Protein AF-A0A937WNV7-F1 (afdb_monomer)

Structure (mmCIF, N/CA/C/O backbone):
data_AF-A0A937WNV7-F1
#
_entry.id   AF-A0A937WNV7-F1
#
loop_
_atom_site.group_PDB
_atom_site.id
_atom_site.type_symbol
_atom_site.label_atom_id
_atom_site.label_alt_id
_atom_site.label_comp_id
_atom_site.label_asym_id
_atom_site.label_entity_id
_atom_site.label_seq_id
_atom_site.pdbx_PDB_ins_code
_atom_site.Cartn_x
_atom_site.Cartn_y
_atom_site.Cartn_z
_atom_site.occupancy
_atom_site.B_iso_or_equiv
_atom_site.auth_seq_id
_atom_site.auth_comp_id
_atom_site.auth_asym_id
_atom_site.auth_atom_id
_atom_site.pdbx_PDB_model_num
ATOM 1 N N . MET A 1 1 ? 10.552 20.571 15.571 1.00 32.31 1 MET A N 1
ATOM 2 C CA . MET A 1 1 ? 11.485 19.549 15.049 1.00 32.31 1 MET A CA 1
ATOM 3 C C . MET A 1 1 ? 10.707 18.710 14.050 1.00 32.31 1 MET A C 1
ATOM 5 O O . MET A 1 1 ? 9.775 18.034 14.454 1.00 32.31 1 MET A O 1
ATOM 9 N N . MET A 1 2 ? 10.972 18.872 12.753 1.00 32.00 2 MET A N 1
ATOM 10 C CA . MET A 1 2 ? 10.271 18.139 11.692 1.00 32.00 2 MET A CA 1
ATOM 11 C C . MET A 1 2 ? 10.938 16.772 11.538 1.00 32.00 2 MET A C 1
ATOM 13 O O . MET A 1 2 ? 12.113 16.709 11.186 1.00 32.00 2 MET A O 1
ATOM 17 N N . SER A 1 3 ? 10.222 15.693 11.850 1.00 30.75 3 SER A N 1
ATOM 18 C CA . SER A 1 3 ? 10.694 14.341 11.553 1.00 30.75 3 SER A CA 1
ATOM 19 C C . SER A 1 3 ? 10.351 14.037 10.097 1.00 30.75 3 SER A C 1
ATOM 21 O O . SER A 1 3 ? 9.183 13.895 9.742 1.00 30.75 3 SER A O 1
ATOM 23 N N . SER A 1 4 ? 11.361 14.002 9.230 1.00 38.41 4 SER A N 1
ATOM 24 C CA . SER A 1 4 ? 11.219 13.493 7.871 1.00 38.41 4 SER A CA 1
ATOM 25 C C . SER A 1 4 ? 11.471 11.987 7.888 1.00 38.41 4 SER A C 1
ATOM 27 O O . SER A 1 4 ? 12.573 11.515 8.164 1.00 38.41 4 SER A O 1
ATOM 29 N N . CYS A 1 5 ? 10.442 11.197 7.588 1.00 41.72 5 CYS A N 1
ATOM 30 C CA . CYS A 1 5 ? 10.643 9.794 7.253 1.00 41.72 5 CYS A CA 1
ATOM 31 C C . CYS A 1 5 ? 11.109 9.747 5.793 1.00 41.72 5 CYS A C 1
ATOM 33 O O . CYS A 1 5 ? 10.311 9.939 4.877 1.00 41.72 5 CYS A O 1
ATOM 35 N N . SER A 1 6 ? 12.414 9.564 5.568 1.00 39.34 6 SER A N 1
ATOM 36 C CA . SER A 1 6 ? 12.955 9.361 4.220 1.00 39.34 6 SER A CA 1
ATOM 37 C C . SER A 1 6 ? 12.474 8.015 3.684 1.00 39.34 6 SER A C 1
ATOM 39 O O . SER A 1 6 ? 13.095 6.977 3.916 1.00 39.34 6 SER A O 1
ATOM 41 N N . LEU A 1 7 ? 11.362 8.023 2.952 1.00 45.56 7 LEU A N 1
ATOM 42 C CA . LEU A 1 7 ? 11.054 6.942 2.027 1.00 45.56 7 LEU A CA 1
ATOM 43 C C . LEU A 1 7 ? 12.146 6.999 0.951 1.00 45.56 7 LEU A C 1
ATOM 45 O O . LEU A 1 7 ? 12.235 7.971 0.209 1.00 45.56 7 LEU A O 1
ATOM 49 N N . ARG A 1 8 ? 13.025 5.990 0.890 1.00 41.34 8 ARG A N 1
ATOM 50 C CA . ARG A 1 8 ? 14.144 5.895 -0.077 1.00 41.34 8 ARG A CA 1
ATOM 51 C C . ARG A 1 8 ? 13.688 5.752 -1.546 1.00 41.34 8 ARG A C 1
ATOM 53 O O . ARG A 1 8 ? 14.469 5.344 -2.394 1.00 41.34 8 ARG A O 1
ATOM 60 N N . SER A 1 9 ? 12.425 6.041 -1.839 1.00 52.06 9 SER A N 1
ATOM 61 C CA . SER A 1 9 ? 11.740 5.751 -3.090 1.00 52.06 9 SER A CA 1
ATOM 62 C C . SER A 1 9 ? 10.812 6.902 -3.448 1.00 52.06 9 SER A C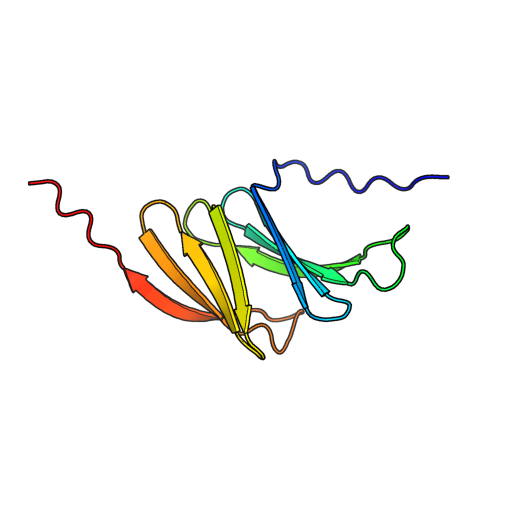 1
ATOM 64 O O . SER A 1 9 ? 10.145 7.447 -2.567 1.00 52.06 9 SER A O 1
ATOM 66 N N . ALA A 1 10 ? 10.713 7.213 -4.742 1.00 61.09 10 ALA A N 1
ATOM 67 C CA . ALA A 1 10 ? 9.647 8.061 -5.252 1.00 61.09 10 ALA A CA 1
ATOM 68 C C . ALA A 1 10 ? 8.296 7.435 -4.867 1.00 61.09 10 ALA A C 1
ATOM 70 O O . ALA A 1 10 ? 8.073 6.240 -5.075 1.00 61.09 10 ALA A O 1
ATOM 71 N N . VAL A 1 11 ? 7.433 8.226 -4.234 1.00 64.69 11 VAL A N 1
ATOM 72 C CA . VAL A 1 11 ? 6.028 7.871 -4.043 1.00 64.69 11 VAL A CA 1
ATOM 73 C C . VAL A 1 11 ? 5.325 8.258 -5.336 1.00 64.69 11 VAL A C 1
ATOM 75 O O . VAL A 1 11 ? 5.313 9.437 -5.684 1.00 64.69 11 VAL A O 1
ATOM 78 N N . TYR A 1 12 ? 4.767 7.279 -6.044 1.00 68.19 12 TYR A N 1
ATOM 79 C CA . TYR A 1 12 ? 4.072 7.517 -7.312 1.00 68.19 12 TYR A CA 1
ATOM 80 C C . TYR A 1 12 ? 2.657 8.041 -7.085 1.00 68.19 12 TYR A C 1
ATOM 82 O O . TYR A 1 12 ? 2.198 8.946 -7.777 1.00 68.19 12 TYR A O 1
ATOM 90 N N . PHE A 1 13 ? 1.982 7.500 -6.072 1.00 75.69 13 PHE A N 1
ATOM 91 C CA . PHE A 1 13 ? 0.597 7.834 -5.780 1.00 75.69 13 PHE A CA 1
ATOM 92 C C . PHE A 1 13 ? 0.295 7.731 -4.288 1.00 75.69 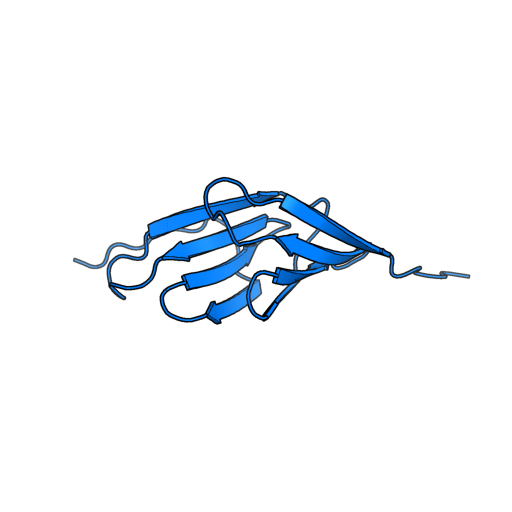13 PHE A C 1
ATOM 94 O O . PHE A 1 13 ? 0.871 6.896 -3.583 1.00 75.69 13 PHE A O 1
ATOM 101 N N . VAL A 1 14 ? -0.638 8.566 -3.822 1.00 84.19 14 VAL A N 1
ATOM 102 C CA . VAL A 1 14 ? -1.173 8.532 -2.459 1.00 84.19 14 VAL A CA 1
ATOM 103 C C . VAL A 1 14 ? -2.698 8.496 -2.481 1.00 84.19 14 VAL A C 1
ATOM 105 O O . VAL A 1 14 ? -3.343 9.305 -3.143 1.00 84.19 14 VAL A O 1
ATOM 108 N N . ASN A 1 15 ? -3.282 7.575 -1.718 1.00 89.19 15 ASN A N 1
ATOM 109 C CA . ASN A 1 15 ? -4.717 7.535 -1.446 1.00 89.19 15 ASN A CA 1
ATOM 110 C C . ASN A 1 15 ? -4.965 7.618 0.065 1.00 89.19 15 ASN A C 1
ATOM 112 O O . ASN A 1 15 ? -4.152 7.139 0.855 1.00 89.19 15 ASN A O 1
ATOM 116 N N . ARG A 1 16 ? -6.076 8.229 0.483 1.00 91.44 16 ARG A N 1
ATOM 117 C CA . ARG A 1 16 ? -6.448 8.385 1.892 1.00 91.44 16 ARG A CA 1
ATOM 118 C C . ARG A 1 16 ? -7.812 7.760 2.157 1.00 91.44 16 ARG A C 1
ATOM 120 O O . ARG A 1 16 ? -8.797 8.127 1.525 1.00 91.44 16 ARG A O 1
ATOM 127 N N . GLN A 1 17 ? -7.886 6.952 3.212 1.00 90.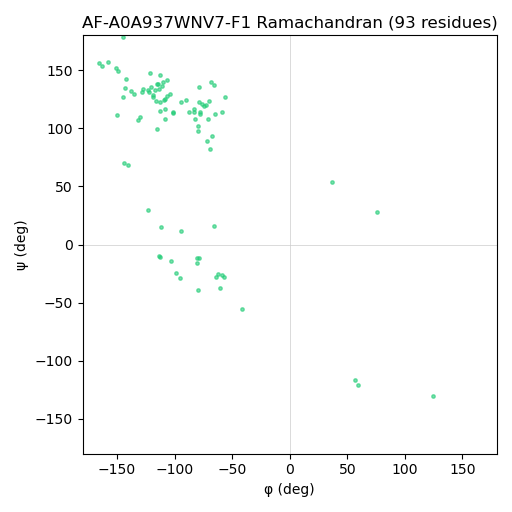62 17 GLN A N 1
ATOM 128 C CA . GLN A 1 17 ? -9.138 6.480 3.796 1.00 90.62 17 GLN A CA 1
ATOM 129 C C . GLN A 1 17 ? -9.104 6.709 5.314 1.00 90.62 17 GLN A C 1
ATOM 131 O O . GLN A 1 17 ? -8.349 6.068 6.043 1.00 90.62 17 GLN A O 1
ATOM 136 N N . GLY A 1 18 ? -9.902 7.660 5.809 1.00 90.19 18 GLY A N 1
ATOM 137 C CA . GLY A 1 18 ? -9.907 8.020 7.231 1.00 90.19 18 GLY A CA 1
ATOM 138 C C . GLY A 1 18 ? -8.537 8.509 7.721 1.00 90.19 18 GLY A C 1
ATOM 139 O O . GLY A 1 18 ? -8.007 9.498 7.207 1.00 90.19 18 GLY A O 1
ATOM 140 N N . ASN A 1 19 ? -7.979 7.814 8.716 1.00 93.38 19 ASN A N 1
ATOM 141 C CA . ASN A 1 19 ? -6.648 8.077 9.280 1.00 93.38 19 ASN A CA 1
ATOM 142 C C . ASN A 1 19 ? -5.543 7.227 8.640 1.00 93.38 19 ASN A C 1
ATOM 144 O O . ASN A 1 19 ? -4.434 7.193 9.165 1.00 93.38 19 ASN A O 1
ATOM 148 N N . TYR A 1 20 ? -5.826 6.542 7.532 1.00 93.19 20 TYR A N 1
ATOM 149 C CA . TYR A 1 20 ? -4.849 5.732 6.818 1.00 93.19 20 TYR A CA 1
ATOM 150 C C . TYR A 1 20 ? -4.508 6.357 5.466 1.00 93.19 20 TYR A C 1
ATOM 152 O O . TYR A 1 20 ? -5.393 6.812 4.735 1.00 93.19 20 TYR A O 1
ATOM 160 N N . ALA A 1 21 ? -3.219 6.368 5.141 1.00 93.00 21 ALA A N 1
ATOM 161 C CA . ALA A 1 21 ? -2.692 6.726 3.833 1.00 93.00 21 ALA A CA 1
ATOM 162 C C . ALA A 1 21 ? -2.039 5.505 3.185 1.00 93.00 21 ALA A C 1
ATOM 164 O O . ALA A 1 21 ? -1.320 4.755 3.841 1.00 93.00 21 ALA A O 1
ATOM 165 N N . TYR A 1 22 ? -2.280 5.338 1.8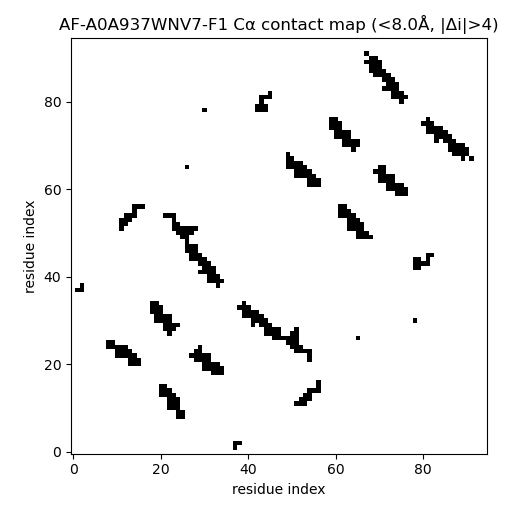95 1.00 93.25 22 TYR A N 1
ATOM 166 C CA . TYR A 1 22 ? -1.822 4.231 1.072 1.00 93.25 22 TYR A CA 1
ATOM 167 C C . TYR A 1 22 ? -0.881 4.798 0.022 1.00 93.25 22 TYR A C 1
ATOM 169 O O . TYR A 1 22 ? -1.259 5.717 -0.702 1.00 93.25 22 TYR A O 1
ATOM 177 N N . LEU A 1 23 ? 0.341 4.283 -0.026 1.00 91.38 23 LEU A N 1
ATOM 178 C CA . LEU A 1 23 ? 1.420 4.795 -0.861 1.00 91.38 23 LEU A CA 1
ATOM 179 C C . LEU A 1 23 ? 1.938 3.684 -1.761 1.00 91.38 23 LEU A C 1
ATOM 181 O O . LEU A 1 23 ? 2.238 2.596 -1.271 1.00 91.38 23 LEU A O 1
ATOM 185 N N . CYS A 1 24 ? 2.109 3.983 -3.043 1.00 88.25 24 CYS A N 1
ATOM 186 C CA . CYS A 1 24 ? 2.755 3.082 -3.992 1.00 88.25 24 CYS A CA 1
ATOM 187 C C . CYS A 1 24 ? 4.177 3.561 -4.301 1.00 88.25 24 CYS A C 1
ATOM 189 O O . CYS A 1 24 ? 4.393 4.736 -4.608 1.00 88.25 24 CYS A O 1
ATOM 191 N N . ALA A 1 25 ? 5.146 2.653 -4.185 1.00 80.12 25 ALA A N 1
ATOM 192 C CA . ALA A 1 25 ? 6.573 2.936 -4.324 1.00 80.12 25 ALA A CA 1
ATOM 193 C C . ALA A 1 25 ? 7.318 1.701 -4.863 1.00 80.12 25 ALA A C 1
ATOM 195 O O . ALA A 1 25 ? 7.410 0.714 -4.143 1.00 80.12 25 ALA A O 1
ATOM 196 N N . TYR A 1 26 ? 7.828 1.748 -6.106 1.00 78.19 26 TYR A N 1
ATOM 197 C CA . TYR A 1 26 ? 8.629 0.689 -6.770 1.00 78.19 26 TYR A CA 1
ATOM 198 C C . TYR A 1 26 ? 8.188 -0.750 -6.443 1.00 78.19 26 TYR A C 1
ATOM 200 O O . TYR A 1 26 ? 8.974 -1.570 -5.973 1.00 78.19 26 TYR A O 1
ATOM 208 N N . GLY A 1 27 ? 6.902 -1.037 -6.645 1.00 86.50 27 GLY A N 1
ATOM 209 C CA . GLY A 1 27 ? 6.346 -2.367 -6.383 1.00 86.50 27 GLY A CA 1
ATOM 210 C C . GLY A 1 27 ? 6.145 -2.682 -4.907 1.00 86.50 27 GLY A C 1
ATOM 211 O O . GLY A 1 27 ? 6.162 -3.830 -4.492 1.00 86.50 27 GLY A O 1
ATOM 212 N N . VAL A 1 28 ? 5.924 -1.669 -4.080 1.00 90.25 28 VAL A N 1
ATOM 213 C CA . VAL A 1 28 ? 5.473 -1.836 -2.701 1.00 90.25 28 VAL A CA 1
ATOM 214 C C . VAL A 1 28 ? 4.245 -0.968 -2.487 1.00 90.25 28 VAL A C 1
ATOM 216 O O . VAL A 1 28 ? 4.237 0.211 -2.844 1.00 90.25 28 VAL A O 1
ATOM 219 N N . LEU A 1 29 ? 3.218 -1.545 -1.867 1.00 92.19 29 LEU A N 1
ATOM 220 C CA . LEU A 1 29 ? 2.144 -0.785 -1.236 1.00 92.19 29 LEU A CA 1
ATOM 221 C C . LEU A 1 29 ? 2.495 -0.614 0.244 1.00 92.19 29 LEU A C 1
ATOM 223 O O . LEU A 1 29 ? 2.695 -1.599 0.953 1.00 92.19 29 LEU A O 1
ATOM 227 N N . VAL A 1 30 ? 2.565 0.628 0.715 1.00 93.19 30 VAL A N 1
ATOM 228 C CA . VAL A 1 30 ? 2.829 0.989 2.114 1.00 93.19 30 VAL A CA 1
ATOM 229 C C . VAL A 1 30 ? 1.587 1.638 2.707 1.00 93.19 30 VAL A C 1
ATOM 231 O O . VAL A 1 30 ? 1.013 2.542 2.105 1.00 93.19 30 VAL A O 1
ATOM 234 N N . ILE A 1 31 ? 1.198 1.214 3.909 1.00 94.06 31 ILE A N 1
ATOM 235 C CA . ILE A 1 31 ? 0.102 1.822 4.664 1.00 94.06 31 ILE A CA 1
ATOM 236 C C . ILE A 1 31 ? 0.676 2.582 5.852 1.00 94.06 31 ILE A C 1
ATOM 238 O O . ILE A 1 31 ? 1.392 2.022 6.692 1.00 94.06 31 ILE A O 1
ATOM 242 N N . LEU A 1 32 ? 0.332 3.862 5.931 1.00 93.56 32 LEU A N 1
ATOM 243 C CA . LEU A 1 32 ? 0.662 4.742 7.038 1.00 93.56 32 LEU A CA 1
ATOM 244 C C . LEU A 1 32 ? -0.594 5.079 7.835 1.00 93.56 32 LEU A C 1
ATOM 246 O O . LEU A 1 32 ? -1.640 5.360 7.260 1.00 93.56 32 LEU A O 1
ATOM 250 N N . TYR A 1 33 ? -0.472 5.118 9.154 1.00 94.31 33 TYR A N 1
ATOM 251 C CA . TYR A 1 33 ? -1.431 5.764 10.032 1.00 94.31 33 TYR A CA 1
ATOM 252 C C . TYR A 1 33 ? -1.014 7.224 10.232 1.00 94.31 33 TYR A C 1
ATOM 254 O O . TYR A 1 33 ? 0.119 7.518 10.611 1.00 94.31 33 TYR A O 1
ATOM 262 N N . ILE A 1 34 ? -1.923 8.145 9.925 1.00 93.44 34 ILE A N 1
ATOM 263 C CA . ILE A 1 34 ? -1.654 9.580 9.770 1.00 93.44 34 ILE A CA 1
ATOM 264 C C . ILE A 1 34 ? -2.518 10.448 10.698 1.00 93.44 34 ILE A C 1
ATOM 266 O O . ILE A 1 34 ? -2.832 11.588 10.367 1.00 93.44 34 ILE A O 1
ATOM 270 N N . SER A 1 35 ? -2.914 9.935 11.872 1.00 93.44 35 SER A N 1
ATOM 271 C CA . SER A 1 35 ? -3.724 10.712 12.831 1.00 93.44 35 SER A CA 1
ATOM 272 C C . SER A 1 35 ? -2.994 11.935 13.388 1.00 93.44 35 SER A C 1
ATOM 274 O O . SER A 1 35 ? -3.632 12.911 13.771 1.00 93.44 35 SER A O 1
ATOM 276 N N . SER A 1 36 ? -1.660 11.884 13.447 1.00 88.94 36 SER A N 1
ATOM 277 C CA . SER A 1 36 ? -0.810 13.042 13.703 1.00 88.94 36 SER A CA 1
ATOM 278 C C . SER A 1 36 ? -0.097 13.407 12.401 1.00 88.94 36 SER A C 1
ATOM 280 O O . SER A 1 36 ? 0.818 12.685 12.004 1.00 88.94 36 SER A O 1
ATOM 282 N N . PRO A 1 37 ? -0.464 14.518 11.733 1.00 83.31 37 PRO A N 1
ATOM 283 C CA . PRO A 1 37 ? 0.166 14.918 10.472 1.00 83.31 37 PRO A CA 1
ATOM 284 C C . PRO A 1 37 ? 1.686 15.105 10.571 1.00 83.31 37 PRO A C 1
ATOM 286 O O . PRO A 1 37 ? 2.396 14.913 9.590 1.00 83.31 37 PRO A O 1
ATOM 289 N N . ALA A 1 38 ? 2.193 15.451 11.758 1.00 89.31 38 ALA A N 1
ATOM 290 C CA . ALA A 1 38 ? 3.624 15.611 12.016 1.00 89.31 38 ALA A CA 1
ATOM 291 C C . ALA A 1 38 ? 4.362 14.281 12.267 1.00 89.31 38 ALA A C 1
ATOM 293 O O . ALA A 1 38 ? 5.590 14.254 12.212 1.00 89.31 38 ALA A O 1
ATOM 294 N N . HIS A 1 39 ? 3.636 13.196 12.557 1.00 86.62 39 HIS A N 1
ATOM 295 C CA . HIS A 1 39 ? 4.206 11.901 12.937 1.00 86.62 39 HIS A CA 1
ATOM 296 C C . HIS A 1 39 ? 3.432 10.739 12.292 1.00 86.62 39 HIS A C 1
ATOM 298 O O . HIS A 1 39 ? 2.750 9.985 12.992 1.00 86.62 39 HIS A O 1
ATOM 304 N N . PRO A 1 40 ? 3.510 10.577 10.960 1.00 90.75 40 PRO A N 1
ATOM 305 C CA . PRO A 1 40 ? 2.943 9.411 10.298 1.00 90.75 40 PRO A CA 1
ATOM 306 C C . PRO A 1 40 ? 3.689 8.132 10.716 1.00 90.75 40 PRO A C 1
ATOM 308 O O . PRO A 1 40 ? 4.920 8.112 10.768 1.00 90.75 40 PRO A O 1
ATOM 311 N N . THR A 1 41 ? 2.963 7.043 10.982 1.00 93.56 41 THR A N 1
ATOM 312 C CA . THR A 1 41 ? 3.546 5.751 11.383 1.00 93.56 41 THR A CA 1
ATOM 313 C C . THR A 1 41 ? 3.243 4.664 10.363 1.00 93.56 41 THR A C 1
ATOM 315 O O . THR A 1 41 ? 2.109 4.502 9.925 1.00 93.56 41 THR A O 1
ATOM 318 N N . LYS A 1 42 ? 4.251 3.881 9.966 1.00 93.06 42 LYS A N 1
ATOM 319 C CA . LYS A 1 42 ? 4.032 2.734 9.076 1.00 93.06 42 LYS A CA 1
ATOM 320 C C . LYS A 1 42 ? 3.345 1.608 9.841 1.00 93.06 42 LYS A C 1
ATOM 322 O O . LYS A 1 42 ? 3.907 1.099 10.806 1.00 93.06 42 LYS A O 1
ATOM 327 N N . VAL A 1 43 ? 2.165 1.208 9.379 1.00 94.50 43 VAL A N 1
ATOM 328 C CA . VAL A 1 43 ? 1.343 0.154 10.000 1.00 94.50 43 VAL A CA 1
ATOM 329 C C . VAL A 1 43 ? 1.213 -1.097 9.140 1.00 94.50 43 VAL A C 1
ATOM 331 O O . VAL A 1 43 ? 0.740 -2.116 9.636 1.00 94.50 43 VAL A O 1
ATOM 334 N N . GLY A 1 44 ? 1.636 -1.028 7.874 1.00 93.50 44 GLY A N 1
ATOM 335 C CA . GLY A 1 44 ? 1.583 -2.148 6.944 1.00 93.50 44 GLY A CA 1
ATOM 336 C C . GLY A 1 44 ? 2.420 -1.926 5.695 1.00 93.50 44 GLY A C 1
ATOM 337 O O . GLY A 1 44 ? 2.699 -0.785 5.318 1.00 93.50 44 GLY A O 1
ATOM 338 N N . TYR A 1 45 ? 2.827 -3.019 5.057 1.00 93.56 45 TYR A N 1
ATOM 339 C CA . TYR A 1 45 ? 3.347 -3.004 3.695 1.00 93.56 45 TYR A CA 1
ATOM 340 C C . TYR A 1 45 ? 3.214 -4.384 3.047 1.00 93.56 45 TYR A C 1
ATOM 342 O O . TYR A 1 45 ? 3.144 -5.394 3.747 1.00 93.56 45 TYR A O 1
ATOM 350 N N . ILE A 1 46 ? 3.192 -4.419 1.719 1.00 93.50 46 ILE A N 1
ATOM 351 C CA . ILE A 1 46 ? 3.242 -5.650 0.930 1.00 93.50 46 ILE A CA 1
ATOM 352 C C . ILE A 1 46 ? 4.075 -5.405 -0.325 1.00 93.50 46 ILE A C 1
ATOM 354 O O . ILE A 1 46 ? 3.944 -4.360 -0.967 1.00 93.50 46 ILE A O 1
ATOM 358 N N . ALA A 1 47 ? 4.961 -6.350 -0.633 1.00 93.25 47 ALA A N 1
ATOM 359 C CA . ALA A 1 47 ? 5.711 -6.352 -1.879 1.00 93.25 47 ALA A CA 1
ATOM 360 C C . ALA A 1 47 ? 4.816 -6.868 -3.009 1.00 93.25 47 ALA A C 1
ATOM 362 O O . ALA A 1 47 ? 4.097 -7.853 -2.850 1.00 93.25 47 ALA A O 1
ATOM 363 N N . LEU A 1 48 ? 4.875 -6.181 -4.135 1.00 90.50 48 LEU A N 1
ATOM 364 C CA . LEU A 1 48 ? 4.164 -6.467 -5.363 1.00 90.50 48 LEU A CA 1
ATOM 365 C C . LEU A 1 48 ? 5.205 -6.889 -6.413 1.00 90.50 48 LEU A C 1
ATOM 367 O O . LEU A 1 48 ? 6.335 -6.399 -6.379 1.00 90.50 48 LEU A O 1
ATOM 371 N N . PRO A 1 49 ? 4.860 -7.808 -7.325 1.00 88.06 49 PRO A N 1
ATOM 372 C CA . PRO A 1 49 ? 5.790 -8.313 -8.335 1.00 88.06 49 PRO A CA 1
ATOM 373 C C . PRO A 1 49 ? 6.391 -7.266 -9.284 1.00 88.06 49 PRO A C 1
ATOM 375 O O . PRO A 1 49 ? 7.477 -7.504 -9.804 1.00 88.06 49 PRO A O 1
ATOM 378 N N . ASP A 1 50 ? 5.711 -6.142 -9.514 1.00 87.06 50 ASP A N 1
ATOM 379 C CA . ASP A 1 50 ? 6.138 -5.090 -10.444 1.00 87.06 50 ASP A CA 1
ATOM 380 C C . ASP A 1 50 ? 5.738 -3.695 -9.917 1.00 87.06 50 ASP A C 1
ATOM 382 O O . ASP A 1 50 ? 5.126 -3.566 -8.851 1.00 87.06 50 ASP A O 1
ATOM 386 N N . VAL A 1 51 ? 6.093 -2.638 -10.650 1.00 86.00 51 VAL A N 1
ATOM 387 C CA . VAL A 1 51 ? 5.886 -1.236 -10.289 1.00 86.00 51 VAL A CA 1
ATOM 388 C C . VAL A 1 51 ? 4.403 -0.933 -10.081 1.00 86.00 51 VAL A C 1
ATOM 390 O O . VAL A 1 51 ? 3.591 -0.937 -11.004 1.00 86.00 51 VAL A O 1
ATOM 393 N N . ALA A 1 52 ? 4.069 -0.613 -8.833 1.00 87.94 52 ALA A N 1
ATOM 394 C CA . ALA A 1 52 ? 2.780 -0.059 -8.463 1.00 87.94 52 ALA A CA 1
ATOM 395 C C . ALA A 1 52 ? 2.717 1.431 -8.822 1.00 87.94 52 ALA A C 1
ATOM 397 O O . ALA A 1 52 ? 3.430 2.239 -8.219 1.00 87.94 52 ALA A O 1
ATOM 398 N N . GLU A 1 53 ? 1.851 1.792 -9.765 1.00 87.12 53 GLU A N 1
ATOM 399 C CA . GLU A 1 53 ? 1.711 3.180 -10.232 1.00 87.12 53 GLU A CA 1
ATOM 400 C C . GLU A 1 53 ? 0.591 3.945 -9.534 1.00 87.12 53 GLU A C 1
ATOM 402 O O . GLU A 1 53 ? 0.666 5.160 -9.37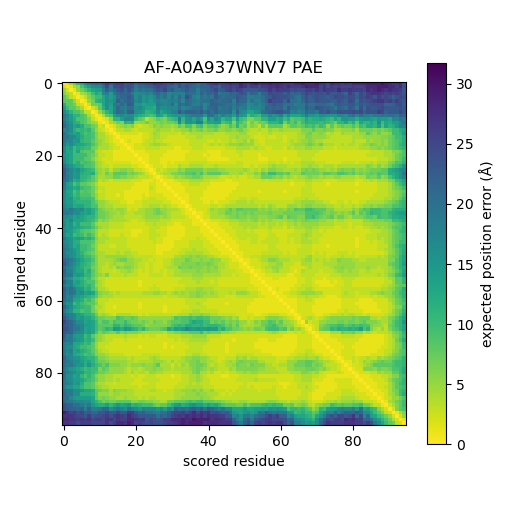7 1.00 87.12 53 GLU A O 1
ATOM 407 N N . GLY A 1 54 ? -0.451 3.242 -9.098 1.00 88.25 54 GLY A N 1
ATOM 408 C CA . GLY A 1 54 ? -1.659 3.852 -8.568 1.00 88.25 54 GLY A CA 1
ATOM 409 C C . GLY A 1 54 ? -2.341 2.958 -7.550 1.00 88.25 54 GLY A C 1
ATOM 410 O O . GLY A 1 54 ? -2.233 1.734 -7.600 1.00 88.25 54 GLY A O 1
ATOM 411 N N . VAL A 1 55 ? -3.063 3.584 -6.621 1.00 92.62 55 VAL A N 1
ATOM 412 C CA . VAL A 1 55 ? -3.884 2.876 -5.638 1.00 92.62 55 VAL A CA 1
ATOM 413 C C . VAL A 1 55 ? -5.229 3.561 -5.440 1.00 92.62 55 VAL A C 1
ATOM 415 O O . VAL A 1 55 ? -5.323 4.769 -5.204 1.00 92.62 55 VAL A O 1
ATOM 418 N N . TYR A 1 56 ? -6.285 2.759 -5.484 1.00 93.38 56 TYR A N 1
ATOM 419 C CA . TYR A 1 56 ? -7.638 3.147 -5.112 1.00 93.38 56 TYR A CA 1
ATOM 420 C C . TYR A 1 56 ? -8.129 2.264 -3.968 1.00 93.38 56 TYR A C 1
ATOM 422 O O . TYR A 1 56 ? -7.933 1.056 -4.002 1.00 93.38 56 TYR A O 1
ATOM 430 N N . VAL A 1 57 ? -8.767 2.839 -2.949 1.00 93.75 57 VAL A N 1
ATOM 431 C CA . VAL A 1 57 ? -9.233 2.083 -1.777 1.00 93.75 57 VAL A CA 1
ATOM 432 C C . VAL A 1 57 ? -10.746 2.179 -1.661 1.00 93.75 57 VAL A C 1
ATOM 434 O O . 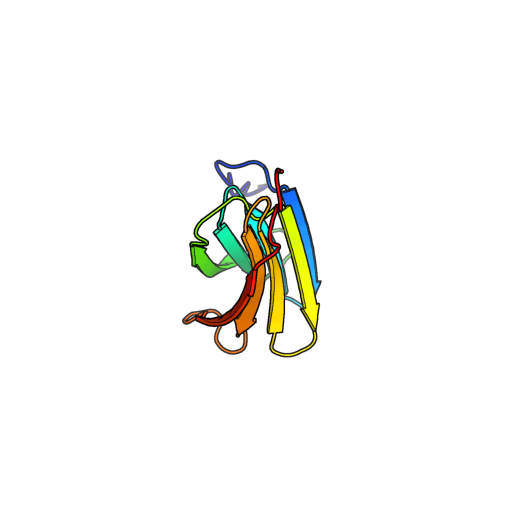VAL A 1 57 ? -11.301 3.275 -1.616 1.00 93.75 57 VAL A O 1
ATOM 437 N N . SER A 1 58 ? -11.411 1.026 -1.571 1.00 92.31 58 SER A N 1
ATOM 438 C CA . SER A 1 58 ? -12.853 0.925 -1.341 1.00 92.31 58 SER A CA 1
ATOM 439 C C . SER A 1 58 ? -13.137 -0.084 -0.234 1.00 92.31 58 SER A C 1
ATOM 441 O O . SER A 1 58 ? -12.981 -1.297 -0.399 1.00 92.31 58 SER A O 1
ATOM 443 N N . GLY A 1 59 ? -13.529 0.434 0.932 1.00 90.56 59 GLY A N 1
ATOM 444 C CA . GLY A 1 59 ? -13.757 -0.367 2.132 1.00 90.56 59 GLY A CA 1
ATOM 445 C C . GLY A 1 59 ? -12.517 -1.174 2.520 1.00 90.56 59 GLY A C 1
ATOM 446 O O . GLY A 1 59 ? -11.483 -0.594 2.834 1.00 90.56 59 GLY A O 1
ATOM 447 N N . ARG A 1 60 ? -12.651 -2.504 2.486 1.00 94.00 60 ARG A N 1
ATOM 448 C CA . ARG A 1 60 ? -11.628 -3.495 2.861 1.00 94.00 60 ARG A CA 1
ATOM 449 C C . ARG A 1 60 ? -10.561 -3.734 1.787 1.00 94.00 60 ARG A C 1
ATOM 451 O O . ARG A 1 60 ? -9.561 -4.384 2.077 1.00 94.00 60 ARG A O 1
ATOM 458 N N . TYR A 1 61 ? -10.760 -3.243 0.566 1.00 95.88 61 TYR A N 1
ATOM 459 C CA . TYR A 1 61 ? -9.892 -3.579 -0.559 1.00 95.88 61 TYR A CA 1
ATOM 460 C C . TYR A 1 61 ? -9.139 -2.364 -1.090 1.00 95.88 61 TYR A C 1
ATOM 462 O O . TYR A 1 61 ? -9.716 -1.288 -1.266 1.00 95.88 61 TYR A O 1
ATOM 470 N N . ALA A 1 62 ? -7.860 -2.570 -1.389 1.00 95.06 62 ALA A N 1
ATOM 471 C CA . ALA A 1 62 ? -7.039 -1.671 -2.181 1.00 95.06 62 ALA A CA 1
ATOM 472 C C . ALA A 1 62 ? -6.810 -2.277 -3.571 1.00 95.06 62 ALA A C 1
ATOM 474 O O . ALA A 1 62 ? -6.382 -3.420 -3.706 1.00 95.06 62 ALA A O 1
ATOM 475 N N . TYR A 1 63 ? -7.098 -1.492 -4.597 1.00 94.25 63 TYR A N 1
ATOM 476 C CA . TYR A 1 63 ? -6.909 -1.809 -6.002 1.00 94.25 63 TYR A CA 1
ATOM 477 C C . TYR A 1 63 ? -5.641 -1.110 -6.461 1.00 94.25 63 TYR A C 1
ATOM 479 O O . TYR A 1 63 ? -5.583 0.121 -6.449 1.00 94.25 63 TYR A O 1
ATOM 487 N N . VAL A 1 64 ? -4.624 -1.888 -6.809 1.00 93.00 64 VAL A N 1
ATOM 488 C CA . VAL A 1 64 ? -3.302 -1.379 -7.170 1.00 93.00 64 VAL A CA 1
ATOM 489 C C . VAL A 1 64 ? -3.056 -1.650 -8.643 1.00 93.00 64 VAL A C 1
ATOM 491 O O . VAL A 1 64 ? -3.130 -2.804 -9.071 1.00 93.00 64 VAL A O 1
ATOM 494 N N . SER A 1 65 ? -2.785 -0.600 -9.417 1.00 89.81 65 SER A N 1
ATOM 495 C CA . SER A 1 65 ? -2.348 -0.760 -10.801 1.00 89.81 65 SER A CA 1
ATOM 496 C C . SER A 1 65 ? -0.883 -1.181 -10.816 1.00 89.81 65 SER A C 1
ATOM 498 O O . SER A 1 65 ? -0.016 -0.497 -10.271 1.00 89.81 65 SER A O 1
ATOM 500 N N . ASP A 1 66 ? -0.640 -2.334 -11.416 1.00 84.19 66 ASP A N 1
ATOM 501 C CA . ASP A 1 66 ? 0.665 -2.929 -11.649 1.00 84.19 66 ASP A CA 1
ATOM 502 C C . ASP A 1 66 ? 1.018 -2.667 -13.122 1.00 84.19 66 ASP A C 1
ATOM 504 O O . ASP A 1 66 ? 0.326 -3.160 -14.017 1.00 84.19 66 ASP A O 1
ATOM 508 N N . TYR A 1 67 ? 2.047 -1.842 -13.341 1.00 78.50 67 TYR A N 1
ATOM 509 C CA . TYR A 1 67 ? 2.387 -1.192 -14.611 1.00 78.50 67 TYR A CA 1
ATOM 510 C C . TYR A 1 67 ? 2.244 -2.097 -15.843 1.00 78.50 67 TYR A C 1
ATOM 512 O O . TYR A 1 67 ? 1.499 -1.773 -16.770 1.00 78.50 67 TYR A O 1
ATOM 520 N N . HIS A 1 68 ? 2.918 -3.249 -15.847 1.00 76.38 68 HIS A N 1
ATOM 521 C CA . HIS A 1 68 ? 2.868 -4.196 -16.962 1.00 76.38 68 HIS A CA 1
ATOM 522 C C . HIS A 1 68 ? 1.976 -5.406 -16.702 1.00 76.38 68 HIS A C 1
ATOM 524 O O . HIS A 1 68 ? 1.647 -6.127 -17.648 1.00 76.38 68 HIS A O 1
ATOM 530 N N . SER A 1 69 ? 1.578 -5.659 -15.451 1.00 80.38 69 SER A N 1
ATOM 531 C CA . SER A 1 69 ? 0.881 -6.901 -15.119 1.00 80.38 69 SER A CA 1
ATOM 532 C C . SER A 1 69 ? -0.632 -6.746 -15.030 1.00 80.38 69 SER A C 1
ATOM 534 O O . SER A 1 69 ? -1.328 -7.737 -15.233 1.00 80.38 69 SER A O 1
ATOM 536 N N . GLY A 1 70 ? -1.173 -5.554 -14.762 1.00 88.81 70 GLY A N 1
ATOM 537 C CA . GLY A 1 70 ? -2.619 -5.323 -14.695 1.00 88.81 70 GLY A CA 1
ATOM 538 C C . GLY A 1 70 ? -3.105 -4.721 -13.379 1.00 88.81 70 GLY A C 1
ATOM 539 O O . GLY A 1 70 ? -2.600 -3.698 -12.930 1.00 88.81 70 GLY A O 1
ATOM 540 N N . LEU A 1 71 ? -4.138 -5.315 -12.776 1.00 92.19 71 LEU A N 1
ATOM 541 C CA . LEU A 1 71 ? -4.746 -4.828 -11.534 1.00 92.19 71 LEU A CA 1
ATOM 542 C C . LEU A 1 71 ? -4.629 -5.876 -10.430 1.00 92.19 71 LEU A C 1
ATOM 544 O O . LEU A 1 71 ? -5.049 -7.019 -10.602 1.00 92.19 71 LEU A O 1
ATOM 548 N N . ARG A 1 72 ? -4.126 -5.474 -9.265 1.00 93.81 72 ARG A N 1
ATOM 549 C CA . ARG A 1 72 ? -4.065 -6.309 -8.059 1.00 93.81 72 ARG A CA 1
ATOM 550 C C . ARG A 1 72 ? -5.093 -5.854 -7.041 1.00 93.81 72 ARG A C 1
ATOM 552 O O . ARG A 1 72 ? -5.308 -4.658 -6.861 1.00 93.81 72 ARG A O 1
ATOM 559 N N . VAL A 1 73 ? -5.705 -6.812 -6.355 1.00 96.00 73 VAL A N 1
ATOM 560 C CA . VAL A 1 73 ? -6.669 -6.574 -5.279 1.00 96.00 73 VAL A CA 1
ATOM 561 C C . VAL A 1 73 ? -6.050 -7.041 -3.974 1.00 96.00 73 VAL A C 1
ATOM 563 O O . VAL A 1 73 ? -5.798 -8.230 -3.780 1.00 96.00 73 VAL A O 1
ATOM 566 N N . ILE A 1 74 ? -5.809 -6.094 -3.076 1.00 96.44 74 ILE A N 1
ATOM 567 C CA . ILE A 1 74 ? -5.193 -6.323 -1.776 1.00 96.44 74 ILE A CA 1
ATOM 568 C C . ILE A 1 74 ? -6.256 -6.158 -0.692 1.00 96.44 74 ILE A C 1
ATOM 570 O O . ILE A 1 74 ? -6.912 -5.122 -0.605 1.00 96.44 74 ILE A O 1
ATOM 574 N N . ASP A 1 75 ? -6.418 -7.170 0.151 1.00 96.44 75 ASP A N 1
ATOM 575 C CA . ASP A 1 75 ? -7.168 -7.073 1.396 1.00 96.44 75 ASP A CA 1
ATOM 576 C C . ASP A 1 75 ? -6.351 -6.292 2.431 1.00 96.44 75 ASP A C 1
ATOM 578 O O . ASP A 1 75 ? -5.246 -6.692 2.814 1.00 96.44 75 ASP A O 1
ATOM 582 N N . VAL A 1 76 ? -6.913 -5.166 2.869 1.00 95.44 76 VAL A N 1
ATOM 583 C CA . VAL A 1 76 ? -6.295 -4.223 3.805 1.00 95.44 76 VAL A CA 1
ATOM 584 C C . VAL A 1 76 ? -6.991 -4.195 5.171 1.00 95.44 76 VAL A C 1
ATOM 586 O O . VAL A 1 76 ? -6.732 -3.291 5.962 1.00 95.44 76 VAL A O 1
ATOM 589 N N . ILE A 1 77 ? -7.840 -5.186 5.495 1.00 93.00 77 ILE A N 1
ATOM 590 C CA . ILE A 1 77 ? -8.532 -5.239 6.800 1.00 93.00 77 ILE A CA 1
ATOM 591 C C . ILE A 1 77 ? -7.562 -5.323 7.981 1.00 93.00 77 ILE A C 1
ATOM 593 O O . ILE A 1 77 ? -7.804 -4.750 9.040 1.00 93.00 77 ILE A O 1
ATOM 597 N N . SER A 1 78 ? -6.463 -6.057 7.800 1.00 90.12 78 SER A N 1
ATOM 598 C CA . SER A 1 78 ? -5.417 -6.237 8.795 1.00 90.12 78 SER A CA 1
ATOM 599 C C . SER A 1 78 ? -4.149 -5.605 8.256 1.00 90.12 78 SER A C 1
ATOM 601 O O . SER A 1 78 ? -3.442 -6.201 7.451 1.00 90.12 78 SER A O 1
ATOM 603 N N . THR A 1 79 ? -3.844 -4.386 8.698 1.00 87.44 79 THR A N 1
ATOM 604 C CA . THR A 1 79 ? -2.679 -3.647 8.190 1.00 87.44 79 THR A CA 1
ATOM 605 C C . THR A 1 79 ? -1.355 -4.354 8.494 1.00 87.44 79 THR A C 1
ATOM 607 O O . THR A 1 79 ? -0.398 -4.195 7.746 1.00 87.44 79 THR A O 1
ATOM 610 N N . SER A 1 80 ? -1.302 -5.185 9.539 1.00 88.19 80 SER A N 1
ATOM 611 C CA . SER A 1 80 ? -0.142 -6.019 9.874 1.00 88.19 80 SER A CA 1
ATOM 612 C C . SER A 1 80 ? -0.035 -7.307 9.049 1.00 88.19 80 SER A C 1
ATOM 614 O O . SER A 1 80 ? 1.003 -7.964 9.094 1.00 88.19 80 SER A O 1
ATOM 616 N N . ASN A 1 81 ? -1.079 -7.678 8.303 1.00 90.69 81 ASN A N 1
ATOM 617 C CA . ASN A 1 81 ? -1.129 -8.879 7.472 1.00 90.69 81 ASN A CA 1
ATOM 618 C C . ASN A 1 81 ? -1.924 -8.607 6.190 1.00 90.69 81 ASN A C 1
ATOM 620 O O . ASN A 1 81 ? -3.049 -9.081 6.013 1.00 90.69 81 ASN A O 1
ATOM 624 N N . LEU A 1 82 ? -1.322 -7.803 5.318 1.00 95.06 82 LEU A N 1
ATOM 625 C CA . LEU A 1 82 ? -1.860 -7.519 3.995 1.00 95.06 82 LEU A CA 1
ATOM 626 C C . LEU A 1 82 ? -1.795 -8.763 3.119 1.00 95.06 82 LEU A C 1
ATOM 628 O O . LEU A 1 82 ? -0.807 -9.498 3.145 1.00 95.06 82 LEU A O 1
ATOM 632 N N . LYS A 1 83 ? -2.843 -8.982 2.324 1.00 95.62 83 LYS A N 1
ATOM 633 C CA . LYS A 1 83 ? -2.943 -10.159 1.456 1.00 95.62 83 LYS A CA 1
ATOM 634 C C . LYS A 1 83 ? -3.432 -9.771 0.077 1.00 95.62 83 LYS A C 1
ATOM 636 O O . LYS A 1 83 ? -4.468 -9.127 -0.045 1.00 95.62 83 LYS A O 1
ATOM 641 N N . GLU A 1 84 ? -2.728 -10.208 -0.958 1.00 95.38 84 GLU A N 1
ATOM 642 C CA . GLU A 1 84 ? -3.292 -10.213 -2.304 1.00 95.38 84 GLU A CA 1
ATOM 643 C C . GLU A 1 84 ? -4.389 -11.284 -2.369 1.00 95.38 84 GLU A C 1
ATOM 645 O O . GLU A 1 84 ? -4.156 -12.446 -2.036 1.00 95.38 84 GLU A O 1
ATOM 650 N N . VAL A 1 85 ? -5.600 -10.872 -2.738 1.00 96.75 85 VAL A N 1
ATOM 651 C CA . VAL A 1 85 ? -6.783 -11.744 -2.843 1.00 96.75 85 VAL A CA 1
ATOM 652 C C . VAL A 1 85 ? -7.273 -11.892 -4.279 1.00 96.75 85 VAL A C 1
ATOM 654 O O . VAL A 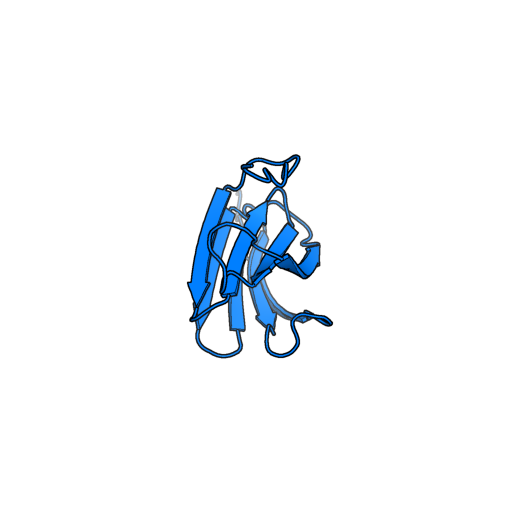1 85 ? -8.132 -12.726 -4.551 1.00 96.75 85 VAL A O 1
ATOM 657 N N . GLY A 1 86 ? -6.739 -11.095 -5.203 1.00 94.00 86 GLY A N 1
ATOM 658 C CA . GLY A 1 86 ? -7.095 -11.165 -6.609 1.00 94.00 86 GLY A CA 1
ATOM 659 C C . GLY A 1 86 ? -6.082 -10.463 -7.498 1.00 94.00 86 GLY A C 1
ATOM 660 O O . GLY A 1 86 ? -5.409 -9.520 -7.083 1.00 94.00 86 GLY A O 1
ATOM 661 N N . PHE A 1 87 ? -6.018 -10.921 -8.741 1.00 93.94 87 PHE A N 1
ATOM 662 C CA . PHE A 1 87 ? -5.178 -10.358 -9.783 1.00 93.94 87 PHE A CA 1
ATOM 663 C C . PHE A 1 87 ? -5.906 -10.470 -11.119 1.00 93.94 87 PHE A C 1
ATOM 665 O O . PHE A 1 87 ? -6.357 -11.549 -11.507 1.00 93.94 87 PHE A O 1
ATOM 672 N N . TYR A 1 88 ? -6.027 -9.346 -11.812 1.00 90.44 88 TYR A N 1
ATOM 673 C CA . TYR A 1 88 ? -6.491 -9.286 -13.185 1.00 90.44 88 TYR A CA 1
ATOM 674 C C . TYR A 1 88 ? -5.303 -8.958 -14.075 1.00 90.44 88 TYR A C 1
ATOM 676 O O . TYR A 1 88 ? -4.724 -7.875 -13.967 1.00 90.44 88 TYR A O 1
ATOM 684 N N . LYS A 1 89 ? -4.955 -9.892 -14.960 1.00 87.94 89 LYS A N 1
ATOM 685 C CA . LYS A 1 89 ? -3.862 -9.697 -15.903 1.00 87.94 89 LYS A CA 1
ATOM 686 C C . LYS A 1 89 ? -4.319 -8.822 -17.063 1.00 87.94 89 LYS A C 1
ATOM 688 O O . LYS A 1 89 ? -5.241 -9.201 -17.783 1.00 87.94 89 LYS A O 1
ATOM 693 N N . LEU A 1 90 ? -3.634 -7.705 -17.296 1.00 78.00 90 LEU A N 1
ATOM 694 C CA . LEU A 1 90 ? -3.719 -7.039 -18.593 1.00 78.00 90 LEU A CA 1
ATOM 695 C C . LEU A 1 90 ? -2.831 -7.825 -19.560 1.00 78.00 90 LEU A C 1
ATOM 697 O O . LEU A 1 90 ? -1.616 -7.905 -19.389 1.00 78.00 90 LEU A O 1
ATOM 701 N N . LEU A 1 91 ? -3.442 -8.482 -20.545 1.00 69.81 91 LEU A N 1
ATOM 702 C CA . LEU A 1 91 ? -2.690 -9.048 -21.655 1.00 69.81 91 LEU A CA 1
ATOM 703 C C . LEU A 1 91 ? -2.200 -7.874 -22.498 1.00 69.81 91 LEU A C 1
ATOM 705 O O . LEU A 1 91 ? -2.984 -7.216 -23.175 1.00 69.81 91 LEU A O 1
ATOM 709 N N . CYS A 1 92 ? -0.900 -7.604 -22.452 1.00 57.28 92 CYS A N 1
ATOM 710 C CA . CYS A 1 92 ? -0.269 -6.904 -23.553 1.00 57.28 92 CYS A CA 1
ATOM 711 C C . CYS A 1 92 ? -0.209 -7.918 -24.707 1.00 57.28 92 CYS A C 1
ATOM 713 O O . CYS A 1 92 ? 0.726 -8.713 -24.786 1.00 57.28 92 CYS A O 1
ATOM 715 N N . GLU A 1 93 ? -1.250 -7.979 -25.543 1.00 51.16 93 GLU A N 1
ATOM 716 C CA . GLU A 1 93 ? -1.140 -8.620 -26.856 1.00 51.16 93 GLU A CA 1
ATOM 717 C C . GLU A 1 93 ? -0.233 -7.734 -27.711 1.00 51.16 93 GLU A C 1
ATOM 719 O O . GLU A 1 93 ? -0.687 -6.879 -28.466 1.00 51.16 93 GLU A O 1
ATOM 724 N N . VAL A 1 94 ? 1.080 -7.889 -27.545 1.00 53.91 94 VAL A N 1
ATOM 725 C CA . VAL A 1 94 ? 2.025 -7.411 -28.549 1.00 53.91 94 VAL A CA 1
ATOM 726 C C . VAL A 1 94 ? 2.010 -8.473 -29.644 1.00 53.91 94 VAL A C 1
ATOM 728 O O . VAL A 1 94 ? 2.597 -9.542 -29.473 1.00 53.91 94 VAL A O 1
ATOM 731 N N . THR A 1 95 ? 1.237 -8.217 -30.701 1.00 46.28 95 THR A N 1
ATOM 732 C CA . THR A 1 95 ? 1.337 -8.968 -31.963 1.00 46.28 95 THR A CA 1
ATOM 733 C C . THR A 1 95 ? 2.405 -8.328 -32.834 1.00 46.28 95 THR A C 1
ATOM 735 O O . THR A 1 95 ? 2.494 -7.078 -32.805 1.00 46.28 95 THR A O 1
#

pLDDT: mean 82.92, std 17.42, range [30.75, 96.75]

Mean predicted aligned error: 7.18 Å

Radius of gyration: 13.9 Å; Cα contacts (8 Å, |Δi|>4): 213; chains: 1; bounding box: 28×31×47 Å

Secondary structure (DSSP, 8-state):
-------SS---EEEEETTEEEEEETTEEEEEE-SSTT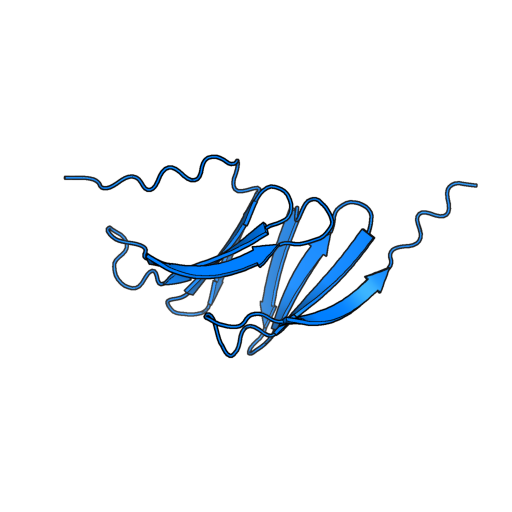S-EEEEEEE-SS-EEEEEEETTEEEEEETTTEEEEEE-SSTTS-EEEEEEE------

Solvent-accessible surface area (backbone atoms only — not comparable to full-atom values): 5425 Å² total; per-residue (Å²): 136,86,70,78,83,80,66,95,53,70,70,65,31,78,37,77,59,93,51,34,36,40,36,18,33,86,11,26,46,36,32,29,40,43,82,42,86,76,59,64,39,83,52,27,62,44,84,46,99,47,44,26,54,38,60,49,77,60,93,53,36,35,41,31,36,26,76,78,53,26,40,36,33,30,39,51,78,41,44,83,61,54,41,80,77,46,74,46,72,47,79,79,79,81,124

Foldseek 3Di:
DQDDPPPVFDFQEWDDDDQWIWTFGFQKTWIWRCPPVRDIHTQAMDGGPGGFRYWDDDPQWIWTQHPQFGIWIWGCPRRHDIDTPDGDGDDPPPD

Sequence (95 aa):
MMSSCSLRSAVYFVNRQGNYAYLCAYGVLVILYISSPAHPTKVGYIALPDVAEGVYVSGRYAYVSDYHSGLRVIDVISTSNLKEVGFYKLLCEVT

Nearest PDB structures (foldseek):
  3e0c-assembly1_A  TM=9.059E-01  e=1.750E-03  Homo sapiens
  3ei2-assembly1_A  TM=8.943E-01  e=3.005E-03  Homo sapiens
  4a0l-assembly2_C  TM=8.943E-01  e=3.005E-03  Homo sapiens
  8g46-assembly1_A  TM=9.025E-01  e=3.731E-03  Homo sapiens
  2b5l-assembly1_A  TM=8.742E-01  e=3.939E-03  Homo sapiens

=== Feature glossary ===
Feature key, reading from the visual/contextual features back to the raw sequence:

Rendered structure images. Six rendered views show the 3D structure from the faces of a cube — i.e. along ±x, ±y, ±z. Rendering representation is drawn randomly per protein from cartoon (secondary-structure ribbons), sticks (backbone bonds), or molecular surface; coloring is either N→C rainbow (blue at the N-terminus through red at the C-terminus) or one color per chain.

Contact-map, Ramachandran, and PAE plots. The contact map is a binary N×N matrix image: pixel (i, j) is dark where Cα_i and Cα_j are within 8 Å and |i−j|>4. Because the |i−j|>4 filter removes local helical contacts, off-diagonal stripes parallel to the main diagonal indicate parallel β-sheets; stripes perpendicular to it indicate antiparallel β-sheets. The Ramachandran plot scatters every residue's (φ, ψ) pair against the sterically allowed regions. The PAE heatmap renders the predicted-aligned-error matrix.

InterPro / GO / CATH / organism. Database cross-references. InterPro integrates a dozen domain/family signature databases into unified entries with residue-range hits. GO terms attach function/process/location labels with evidence codes. CATH codes position the fold in a four-level structural taxonomy. Organism is the NCBI-taxonomy species name.

Nearest PDB structures. The Foldseek neighbor list gives the closest experimentally determined structures in the PDB, ranked by structural alignment. TM-score near 1 means near-identical fold; near 0.3 means only rough topology match. This is how one finds what a novel AlphaFold prediction most resembles in the solved-structure universe.

Predicted aligned error. PAE(i, j) answers: if I align the predicted and true structures on residue i, how far off (in Å) do I expect residue j to be? A block-diagonal PAE matrix with low values on the blocks and high values off-diagonal is the signature of a multi-domain protein with confidently predicted domains but uncertain inter-domain orientation.

Solvent-accessible surface area. Accessible surface area quantifies burial. A residue with SASA near zero is packed into the hydrophobic core; one with SASA >100 Å² sits on the surface. Computed here via the Shrake–Rupley numerical algorithm with a 1.4 Å probe.

B-factor. B-factor (Debye–Waller factor) reflects atomic displacement in the crystal lattice. It is an experimental observable (units Å²), not a prediction; low values mean the atom is pinned down, high values mean it moves or is heterogeneous across the crystal.

pLDDT. For AlphaFold models, the B-factor field carries pLDDT — the model's own estimate of local accuracy on a 0–100 scale. Regions with pLDDT<50 should be treated as essentially unmodeled; they often correspond to intrinsically disordered segments.

Backbone torsions (φ/ψ). φ (phi) and ψ (psi) are the two rotatable backbone dihedrals per residue: φ is the C(i-1)–N–Cα–C torsion, ψ is the N–Cα–C–N(i+1) torsion, both in degrees on (−180°, 180°]. α-helical residues cluster near (−60°, −45°); β-strand residues near (−120°, +130°). A Ramachandran plot is simply a scatter of (φ, ψ) for every residue.

Radius of gyration, Cα contacts, bounding box. Radius of gyration (Rg) is the root-mean-square distance of Cα atoms from their centroid — a single number for overall size and compactness. A globular domain of N residues has Rg ≈ 2.2·N^0.38 Å; an extended or disordered chain has a much larger Rg. The Cα contact count is the number of residue pairs whose Cα atoms are within 8 Å and are more than four positions apart in sequence — a standard proxy for tertiary packing density. The bounding box is the smallest axis-aligned box enclosing all Cα atoms.

Secondary structure (3-state, P-SEA). Three-state secondary structure (P-SEA) collapses the eight DSSP classes into helix (a), strand (b), and coil (c). P-SEA assigns these from Cα geometry alone — distances and angles — without requiring backbone oxygens, so it works on any Cα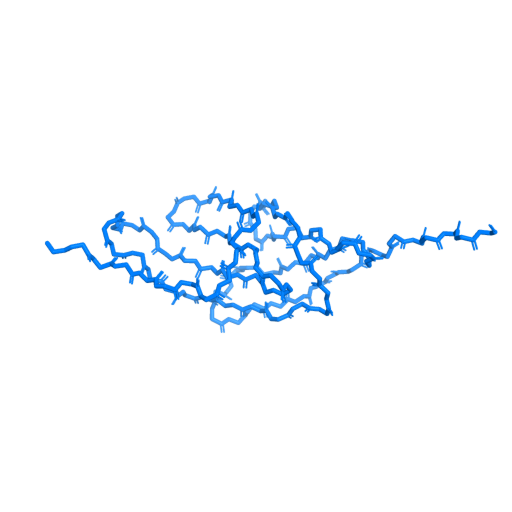 trace.

Secondary structure (8-state, DSSP). DSSP 8-state secondary structure assigns each residue one of H (α-helix), G (3₁₀-helix), I (π-helix), E (extended β-strand), B (isolated β-bridge), T (hydrogen-bonded turn), S (bend), or '-' (coil). The assignment is computed from backbone hydrogen-bond geometry via the Kabsch–Sander algorithm.

Foldseek 3Di. A 3Di character summarizes, for each residue, the relative orientation of the Cα frame of its nearest spatial neighbor. Because it encodes fold topology rather than chemistry, 3Di alignments detect remote structural similarity that sequence alignment misses.

mmCIF coordinates. The mmCIF block holds the 3D Cartesian coordinates of each backbone atom (N, Cα, C, O) in ångströms. mmCIF is the PDB's canonical archive format — a tagged-loop text representation of the atomic model.

Sequence. Sequence gives the chain of amino acids in standard one-letter code (A=alanine, C=cysteine, …, Y=tyrosine), read N→C. It is the only feature that is directly encoded by the gene; all structural features are derived from the folded form of this sequence.